Protein AF-A0A6L8GUQ8-F1 (afdb_monomer_lite)

Foldseek 3Di:
DDDQLVVVLVVCQVVQLLQLADPACLLSCQACVLSVHHDDPVNRVVVVVPDDRPHDDQPAAALQDDDLVVQLSQLSNFSHHPPPSVVCSVLSNPQPCSQADQALVLVQVRSCVPVVDHDDPVRSVRCRVRYDHDHDDADVVHLDLSVLLVDDPVVLVVSCVVVVHDCPPPDSVRSSVRSNPD

pLDDT: mean 89.86, std 7.34, range [47.0, 96.81]

Radius of gyration: 21.56 Å; chains: 1; bounding box: 56×25×65 Å

Secondary structure (DSSP, 8-state):
----HHHHHHHHHHH-TTGGG--STHHHHHHHHHTT----HHHHHHHTTT----PPPPPP-BTTT--HHHHHHHHHHSS--TTHHHHHHHHHHT-TTGGG--SHHHHHHHHHHHH-----HHHHHHHHHH-B--PPPPPSS---HHHHHHS-HHHHHHHHHHTT---TT--HHHHHHHHHH-

Sequence (182 aa):
MKLLGHEGLIQDLAEHPGRPYWSSWDSLKALGKSYKVSITKKHTDCLDNYFRFDPQPLPSLSINVAPAEDLSRHLYILPLGTGSADQLSHQLSGSPSRLYWRDCKDMTRALRAEAQFTIPKATQTILVQKLDFTPEPPPVPNTIPFLLQQMTVKELRREADERGMDHKGKKKADLVRLLSSG

Structure (mmCIF, N/CA/C/O backbone):
data_AF-A0A6L8GUQ8-F1
#
_entry.id   AF-A0A6L8GUQ8-F1
#
loop_
_atom_site.group_PDB
_atom_site.id
_atom_site.type_symbol
_atom_site.label_atom_id
_atom_site.label_alt_id
_atom_site.label_comp_id
_atom_site.label_asym_id
_atom_site.label_entity_id
_atom_site.label_seq_id
_atom_site.pdbx_PDB_ins_code
_atom_site.Cartn_x
_atom_site.Cartn_y
_atom_site.Cartn_z
_atom_site.occupancy
_atom_site.B_iso_or_equiv
_atom_site.auth_seq_id
_atom_site.auth_comp_id
_atom_site.auth_asym_id
_atom_site.auth_atom_id
_atom_site.pdbx_PDB_model_num
ATOM 1 N N . MET A 1 1 ? 34.965 -0.308 -8.212 1.00 47.00 1 MET A N 1
ATOM 2 C CA . MET A 1 1 ? 35.027 0.635 -9.351 1.00 47.00 1 MET A CA 1
ATOM 3 C C . MET A 1 1 ? 33.646 1.262 -9.487 1.00 47.00 1 MET A C 1
ATOM 5 O O . MET A 1 1 ? 32.681 0.513 -9.460 1.00 47.00 1 MET A O 1
ATOM 9 N N . LYS A 1 2 ? 33.509 2.593 -9.504 1.00 49.28 2 LYS A N 1
ATOM 10 C CA . LYS A 1 2 ? 32.194 3.249 -9.619 1.00 49.28 2 LYS A CA 1
ATOM 11 C C . LYS A 1 2 ? 31.876 3.377 -11.111 1.00 49.28 2 LYS A C 1
ATOM 13 O O . LYS A 1 2 ? 32.555 4.144 -11.784 1.00 49.28 2 LYS A O 1
ATOM 18 N N . LEU A 1 3 ? 30.937 2.577 -11.616 1.00 55.50 3 LEU A N 1
ATOM 19 C CA . LEU A 1 3 ? 30.532 2.598 -13.027 1.00 55.50 3 LEU A CA 1
ATOM 20 C C . LEU A 1 3 ? 30.012 3.989 -13.417 1.00 55.50 3 LEU A C 1
ATOM 22 O O . LEU A 1 3 ? 29.401 4.685 -12.596 1.00 55.50 3 LEU A O 1
ATOM 26 N N . LEU A 1 4 ? 30.251 4.398 -14.666 1.00 65.56 4 LEU A N 1
ATOM 27 C CA . LEU A 1 4 ? 29.606 5.589 -15.223 1.00 65.56 4 LEU A CA 1
ATOM 28 C C . LEU A 1 4 ? 28.083 5.383 -15.232 1.00 65.56 4 LEU A C 1
ATOM 30 O O . LEU A 1 4 ? 27.606 4.256 -15.346 1.00 65.56 4 LEU A O 1
ATOM 34 N N . GLY A 1 5 ? 27.302 6.468 -15.159 1.00 77.38 5 GLY A N 1
ATOM 35 C CA . GLY A 1 5 ? 25.833 6.373 -15.096 1.00 77.38 5 GLY A CA 1
ATOM 36 C C . GLY A 1 5 ? 25.217 5.549 -16.237 1.00 77.38 5 GLY A C 1
ATOM 37 O O . GLY A 1 5 ? 24.246 4.834 -16.025 1.00 77.38 5 GLY A O 1
ATOM 38 N N . HIS A 1 6 ? 25.823 5.578 -17.427 1.00 82.38 6 HIS A N 1
ATOM 39 C CA . HIS A 1 6 ? 25.378 4.776 -18.570 1.00 82.38 6 HIS A CA 1
ATOM 40 C C . HIS A 1 6 ? 25.760 3.293 -18.456 1.00 82.38 6 HIS A C 1
ATOM 42 O O . HIS A 1 6 ? 24.950 2.442 -18.803 1.00 82.38 6 HIS A O 1
ATOM 48 N N . GLU A 1 7 ? 26.955 2.969 -17.958 1.00 84.50 7 GLU A N 1
ATOM 49 C CA . GLU A 1 7 ? 27.409 1.578 -17.803 1.00 84.50 7 GLU A CA 1
ATOM 50 C C . GLU A 1 7 ? 26.594 0.848 -16.733 1.00 84.50 7 GLU A C 1
ATOM 52 O O . GLU A 1 7 ? 26.130 -0.264 -16.971 1.00 84.50 7 GLU A O 1
ATOM 57 N N . GLY A 1 8 ? 26.342 1.508 -15.596 1.00 83.56 8 GLY A N 1
ATOM 58 C CA . GLY A 1 8 ? 25.476 0.969 -14.544 1.00 83.56 8 GLY A CA 1
ATOM 59 C C . GLY A 1 8 ? 24.041 0.753 -15.027 1.00 83.56 8 GLY A C 1
ATOM 60 O O . GLY A 1 8 ? 23.459 -0.293 -14.767 1.00 83.56 8 GLY A O 1
ATOM 61 N N . LEU A 1 9 ? 23.497 1.688 -15.817 1.00 86.75 9 LEU A N 1
ATOM 62 C CA . LEU A 1 9 ? 22.174 1.525 -16.421 1.00 86.75 9 LEU A CA 1
ATOM 63 C C . LEU A 1 9 ? 22.111 0.323 -17.373 1.00 86.75 9 LEU A C 1
ATOM 65 O O . LEU A 1 9 ? 21.120 -0.400 -17.363 1.00 86.75 9 LEU A O 1
ATOM 69 N N . ILE A 1 10 ? 23.131 0.125 -18.214 1.00 87.25 10 ILE A N 1
ATOM 70 C CA . ILE A 1 10 ? 23.172 -0.991 -19.172 1.00 87.25 10 ILE A CA 1
ATOM 71 C C . ILE A 1 10 ? 23.249 -2.329 -18.435 1.00 87.25 10 ILE A C 1
ATOM 73 O O . ILE A 1 10 ? 22.537 -3.260 -18.812 1.00 87.25 10 ILE A O 1
ATOM 77 N N . GLN A 1 11 ? 24.077 -2.418 -17.392 1.00 86.25 11 GLN A N 1
ATOM 78 C CA . GLN A 1 11 ? 24.192 -3.630 -16.588 1.00 86.25 11 GLN A CA 1
ATOM 79 C C . GLN A 1 11 ? 22.872 -3.956 -15.876 1.00 86.25 11 GLN A C 1
ATOM 81 O O . GLN A 1 11 ? 22.333 -5.044 -16.074 1.00 86.25 11 GLN A O 1
ATOM 86 N N . ASP A 1 12 ? 22.294 -2.995 -15.148 1.00 84.81 12 ASP A N 1
ATOM 87 C CA . ASP A 1 12 ? 21.012 -3.195 -14.463 1.00 84.81 12 ASP A CA 1
ATOM 88 C C . ASP A 1 12 ? 19.894 -3.540 -15.443 1.00 84.81 12 ASP A C 1
ATOM 90 O O . ASP A 1 12 ? 19.053 -4.376 -15.142 1.00 84.81 12 ASP A O 1
ATOM 94 N N . LEU A 1 13 ? 19.878 -2.929 -16.631 1.00 85.12 13 LEU A N 1
ATOM 95 C CA . LEU A 1 13 ? 18.912 -3.256 -17.677 1.00 85.12 13 LEU A CA 1
ATOM 96 C C . LEU A 1 13 ? 19.055 -4.706 -18.161 1.00 85.12 13 LEU A C 1
ATOM 98 O O . LEU A 1 13 ? 18.046 -5.363 -18.427 1.00 85.12 13 LEU A O 1
ATOM 102 N N . ALA A 1 14 ? 20.288 -5.193 -18.318 1.00 85.19 14 ALA A N 1
ATOM 103 C CA . ALA A 1 14 ? 20.556 -6.553 -18.771 1.00 85.19 14 ALA A CA 1
ATOM 104 C C . ALA A 1 14 ? 20.131 -7.595 -17.727 1.00 85.19 14 ALA A C 1
ATOM 106 O O . ALA A 1 14 ? 19.574 -8.629 -18.094 1.00 85.19 14 ALA A O 1
ATOM 107 N N . GLU A 1 15 ? 20.349 -7.289 -16.449 1.00 85.44 15 GLU A N 1
ATOM 108 C CA . GLU A 1 15 ? 20.114 -8.187 -15.315 1.00 85.44 15 GLU A CA 1
ATOM 109 C C . GLU A 1 15 ? 18.734 -7.984 -14.655 1.00 85.44 15 GLU A C 1
ATOM 111 O O . GLU A 1 15 ? 18.386 -8.702 -13.718 1.00 85.44 15 GLU A O 1
ATOM 116 N N . HIS A 1 16 ? 17.917 -7.034 -15.136 1.00 84.88 16 HIS A N 1
ATOM 117 C CA . HIS A 1 16 ? 16.679 -6.656 -14.455 1.00 84.88 16 HIS A CA 1
ATOM 118 C C . HIS A 1 16 ? 15.668 -7.818 -14.404 1.00 84.88 16 HIS A C 1
ATOM 120 O O . HIS A 1 16 ? 15.114 -8.196 -15.446 1.00 84.88 16 HIS A O 1
ATOM 126 N N . PRO A 1 17 ? 15.293 -8.320 -13.210 1.00 82.88 17 PRO A N 1
ATOM 127 C CA . PRO A 1 17 ? 14.390 -9.468 -13.080 1.00 82.88 17 PRO A CA 1
ATOM 128 C C . PRO A 1 17 ? 12.984 -9.164 -13.612 1.00 82.88 17 PRO A C 1
ATOM 130 O O . PRO A 1 17 ? 12.260 -10.054 -14.046 1.00 82.88 17 PRO A O 1
ATOM 133 N N . GLY A 1 18 ? 12.606 -7.882 -13.622 1.00 86.06 18 GLY A N 1
ATOM 134 C CA . GLY A 1 18 ? 11.330 -7.417 -14.153 1.00 86.06 18 GLY A CA 1
ATOM 135 C C . GLY A 1 18 ? 11.211 -7.381 -15.678 1.00 86.06 18 GLY A C 1
ATOM 136 O O . GLY A 1 18 ? 10.101 -7.209 -16.173 1.00 86.06 18 GLY A O 1
ATOM 137 N N . ARG A 1 19 ? 12.313 -7.518 -16.430 1.00 86.81 19 ARG A N 1
ATOM 138 C CA . ARG A 1 19 ? 12.325 -7.315 -17.890 1.00 86.81 19 ARG A CA 1
ATOM 139 C C . ARG A 1 19 ? 11.281 -8.147 -18.657 1.00 86.81 19 ARG A C 1
ATOM 141 O O . ARG A 1 19 ? 10.647 -7.569 -19.538 1.00 86.81 19 ARG A O 1
ATOM 148 N N . PRO A 1 20 ? 11.024 -9.430 -18.324 1.00 88.94 20 PRO A N 1
ATOM 149 C CA . PRO A 1 20 ? 9.983 -10.224 -18.985 1.00 88.94 20 PRO A CA 1
ATOM 150 C C . PRO A 1 20 ? 8.558 -9.677 -18.826 1.00 88.94 20 PRO A C 1
ATOM 152 O O . PRO A 1 20 ? 7.675 -10.068 -19.577 1.00 88.94 20 PRO A O 1
ATOM 155 N N . TYR A 1 21 ? 8.319 -8.786 -17.862 1.00 88.31 21 TYR A N 1
ATOM 156 C CA . TYR A 1 21 ? 6.991 -8.261 -17.521 1.00 88.31 21 TYR A CA 1
ATOM 157 C C . TYR A 1 21 ? 6.775 -6.819 -18.001 1.00 88.31 21 TYR A C 1
ATOM 159 O O . TYR A 1 21 ? 5.735 -6.208 -17.732 1.00 88.31 21 TYR A O 1
ATOM 167 N N . TRP A 1 22 ? 7.764 -6.225 -18.672 1.00 87.81 22 TRP A N 1
ATOM 168 C CA . TRP A 1 22 ? 7.670 -4.845 -19.133 1.00 87.81 22 TRP A CA 1
ATOM 169 C C . TRP A 1 22 ? 6.705 -4.732 -20.310 1.00 87.81 22 TRP A C 1
ATOM 171 O O . TRP A 1 22 ? 6.828 -5.429 -21.310 1.00 87.81 22 TRP A O 1
ATOM 181 N N . SER A 1 23 ? 5.756 -3.809 -20.185 1.00 87.44 23 SER A N 1
ATOM 182 C CA . SER A 1 23 ? 4.758 -3.484 -21.216 1.00 87.44 23 SER A CA 1
ATOM 183 C C . SER A 1 23 ? 4.971 -2.096 -21.828 1.00 87.44 23 SER A C 1
ATOM 185 O O . SER A 1 23 ? 4.257 -1.706 -22.748 1.00 87.44 23 SER A O 1
ATOM 187 N N . SER A 1 24 ? 5.936 -1.337 -21.308 1.00 89.81 24 SER A N 1
ATOM 188 C CA . SER A 1 24 ? 6.299 -0.003 -21.775 1.00 89.81 24 SER A CA 1
ATOM 189 C C . SER A 1 24 ? 7.741 0.326 -21.376 1.00 89.81 24 SER A C 1
ATOM 191 O O . SER A 1 24 ? 8.364 -0.352 -20.554 1.00 89.81 24 SER A O 1
ATOM 193 N N . TRP A 1 25 ? 8.265 1.432 -21.908 1.00 90.81 25 TRP A N 1
ATOM 194 C CA . TRP A 1 25 ? 9.579 1.967 -21.538 1.00 90.81 25 TRP A CA 1
ATOM 195 C C . TRP A 1 25 ? 9.616 2.659 -20.166 1.00 90.81 25 TRP A C 1
ATOM 197 O O . TRP A 1 25 ? 10.628 3.270 -19.822 1.00 90.81 25 TRP A O 1
ATOM 207 N N . ASP A 1 26 ? 8.544 2.611 -19.372 1.00 88.50 26 ASP A N 1
ATOM 208 C CA . ASP A 1 26 ? 8.493 3.326 -18.093 1.00 88.50 26 ASP A CA 1
ATOM 209 C C . ASP A 1 26 ? 9.492 2.765 -17.077 1.00 88.50 26 ASP A C 1
ATOM 211 O O . ASP A 1 26 ? 10.130 3.543 -16.369 1.00 88.50 26 ASP A O 1
ATOM 215 N N . SER A 1 27 ? 9.726 1.450 -17.077 1.00 87.38 27 SER A N 1
ATOM 216 C CA . SER A 1 27 ? 10.778 0.827 -16.262 1.00 87.38 27 SER A CA 1
ATOM 217 C C . SER A 1 27 ? 12.173 1.318 -16.656 1.00 87.38 27 SER A C 1
ATOM 219 O O . SER A 1 27 ? 12.971 1.671 -15.792 1.00 87.38 27 SER A O 1
ATOM 221 N N . LEU A 1 28 ? 12.454 1.441 -17.960 1.00 89.31 28 LEU A N 1
ATOM 222 C CA . LEU A 1 28 ? 13.724 1.991 -18.447 1.00 89.31 28 LEU A CA 1
ATOM 223 C C . LEU A 1 28 ? 13.892 3.461 -18.038 1.00 89.31 28 LEU A C 1
ATOM 225 O O . LEU A 1 28 ? 14.976 3.869 -17.628 1.00 89.31 28 LEU A O 1
ATOM 229 N N . LYS A 1 29 ? 12.826 4.267 -18.117 1.00 89.19 29 LYS A N 1
ATOM 230 C CA . LYS A 1 29 ? 12.850 5.665 -17.657 1.00 89.19 29 LYS A CA 1
ATOM 231 C C . LYS A 1 29 ? 13.067 5.760 -16.145 1.00 89.19 29 LYS A C 1
ATOM 233 O O . LYS A 1 29 ? 13.802 6.642 -15.699 1.00 89.19 29 LYS A O 1
ATOM 238 N N . ALA A 1 30 ? 12.452 4.869 -15.365 1.00 85.75 30 ALA A N 1
ATOM 239 C CA . ALA A 1 30 ? 12.630 4.799 -13.917 1.00 85.75 30 ALA A CA 1
ATOM 240 C C . ALA A 1 30 ? 14.084 4.461 -13.550 1.00 85.75 30 ALA A C 1
ATOM 242 O O . ALA A 1 30 ? 14.689 5.190 -12.761 1.00 85.75 30 ALA A O 1
ATOM 243 N N . LEU A 1 31 ? 14.671 3.445 -14.194 1.00 85.06 31 LEU A N 1
ATOM 244 C CA . LEU A 1 31 ? 16.086 3.094 -14.035 1.00 85.06 31 LEU A CA 1
ATOM 245 C C . LEU A 1 31 ? 17.002 4.242 -14.469 1.00 85.06 31 LEU A C 1
ATOM 247 O O . LEU A 1 31 ? 17.875 4.662 -13.712 1.00 85.06 31 LEU A O 1
ATOM 251 N N . GLY A 1 32 ? 16.766 4.821 -15.651 1.00 87.75 32 GLY A N 1
ATOM 252 C CA . GLY A 1 32 ? 17.546 5.948 -16.162 1.00 87.75 32 GLY A CA 1
ATOM 253 C C . GLY A 1 32 ? 17.588 7.113 -15.173 1.00 87.75 32 GLY A C 1
ATOM 254 O O . GLY A 1 32 ? 18.663 7.631 -14.870 1.00 87.75 32 GLY A O 1
ATOM 255 N N . LYS A 1 33 ? 16.446 7.462 -14.568 1.00 85.44 33 LYS A N 1
ATOM 256 C CA . LYS A 1 33 ? 16.373 8.499 -13.530 1.00 85.44 33 LYS A CA 1
ATOM 257 C C . LYS A 1 33 ? 17.279 8.191 -12.334 1.00 85.44 33 LYS A C 1
ATOM 259 O O . LYS A 1 33 ? 17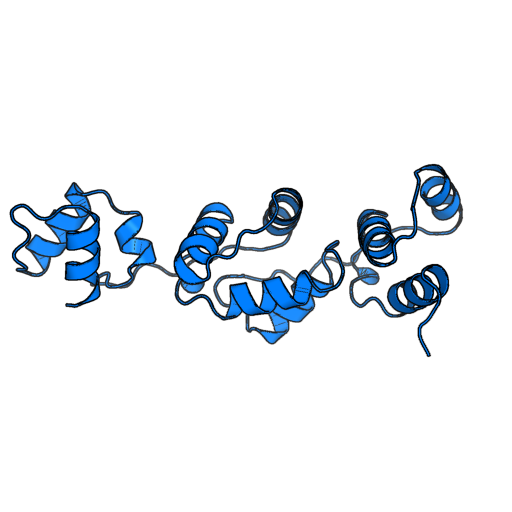.964 9.099 -11.860 1.00 85.44 33 LYS A O 1
ATOM 264 N N . SER A 1 34 ? 17.314 6.945 -11.868 1.00 83.31 34 SER A N 1
ATOM 265 C CA . SER A 1 34 ? 18.182 6.529 -10.760 1.00 83.31 34 SER A CA 1
ATOM 266 C C . SER A 1 34 ? 19.671 6.626 -11.089 1.00 83.31 34 SER A C 1
ATOM 268 O O . SER A 1 34 ? 20.465 7.024 -10.238 1.00 83.31 34 SER A O 1
ATOM 270 N N . TYR A 1 35 ? 20.036 6.373 -12.345 1.00 85.62 35 TYR A N 1
ATOM 271 C CA . TYR A 1 35 ? 21.402 6.522 -12.848 1.00 85.62 35 TYR A CA 1
ATOM 272 C C . TYR A 1 35 ? 21.746 7.941 -13.326 1.00 85.62 35 TYR A C 1
ATOM 274 O O . TYR A 1 35 ? 22.847 8.179 -13.825 1.00 85.62 35 TYR A O 1
ATOM 282 N N . LYS A 1 36 ? 20.829 8.906 -13.155 1.00 87.38 36 LYS A N 1
ATOM 283 C CA . LYS A 1 36 ? 20.943 10.282 -13.675 1.00 87.38 36 LYS A CA 1
ATOM 284 C C . LYS A 1 36 ? 21.153 10.330 -15.197 1.00 87.38 36 LYS A C 1
ATOM 286 O O . LYS A 1 36 ? 21.786 11.247 -15.715 1.00 87.38 36 LYS A O 1
ATOM 291 N N . VAL A 1 37 ? 20.593 9.357 -15.910 1.00 88.50 37 VAL A N 1
ATOM 292 C CA . VAL A 1 37 ? 20.576 9.257 -17.370 1.00 88.50 37 VAL A CA 1
ATOM 293 C C . VAL A 1 37 ? 19.201 9.683 -17.882 1.00 88.50 37 VAL A C 1
ATOM 295 O O . VAL A 1 37 ? 18.169 9.131 -17.499 1.00 88.50 37 VAL A O 1
ATOM 298 N N . SER A 1 38 ? 19.172 10.680 -18.767 1.00 90.06 38 SER A N 1
ATOM 299 C CA . SER A 1 38 ? 17.922 11.188 -19.338 1.00 90.06 38 SER A CA 1
ATOM 300 C C . SER A 1 38 ? 17.441 10.303 -20.492 1.00 90.06 38 SER A C 1
ATOM 302 O O . SER A 1 38 ? 18.027 10.293 -21.576 1.00 90.06 38 SER A O 1
ATOM 304 N N . ILE A 1 39 ? 16.343 9.574 -20.279 1.00 89.50 39 ILE A N 1
ATOM 305 C CA . ILE A 1 39 ? 15.673 8.785 -21.319 1.00 89.50 39 ILE A CA 1
ATOM 306 C C . ILE A 1 39 ? 14.518 9.607 -21.898 1.00 89.50 39 ILE A C 1
ATOM 308 O O . ILE A 1 39 ? 13.472 9.779 -21.275 1.00 89.50 39 ILE A O 1
ATOM 312 N N . THR A 1 40 ? 14.733 10.151 -23.095 1.00 91.94 40 THR A N 1
ATOM 313 C CA . THR A 1 40 ? 13.772 11.001 -23.803 1.00 91.94 40 THR A CA 1
ATOM 314 C C . THR A 1 40 ? 12.866 10.178 -24.716 1.00 91.94 40 THR A C 1
ATOM 316 O O . THR A 1 40 ? 13.148 9.015 -25.005 1.00 91.94 40 THR A O 1
ATOM 319 N N . LYS A 1 41 ? 11.813 10.813 -25.246 1.00 92.00 41 LYS A N 1
ATOM 320 C CA . LYS A 1 41 ? 10.954 10.207 -26.270 1.00 92.00 41 LYS A CA 1
ATOM 321 C C . LYS A 1 41 ? 11.747 9.769 -27.509 1.00 92.00 41 LYS A C 1
ATOM 323 O O . LYS A 1 41 ? 11.559 8.665 -27.987 1.00 92.00 41 LYS A O 1
ATOM 328 N N . LYS A 1 42 ? 12.709 10.575 -27.970 1.00 93.06 42 LYS A N 1
ATOM 329 C CA . LYS A 1 42 ? 13.564 10.210 -29.113 1.00 93.06 42 LYS A CA 1
ATOM 330 C C . LYS A 1 42 ? 14.342 8.912 -28.863 1.00 93.06 42 LYS A C 1
ATOM 332 O O . LYS A 1 42 ? 14.552 8.141 -29.793 1.00 93.06 42 LYS A O 1
ATOM 337 N N . HIS A 1 43 ? 14.769 8.666 -27.620 1.00 92.88 43 HIS A N 1
ATOM 338 C CA . HIS A 1 43 ? 15.425 7.408 -27.263 1.00 92.88 43 HIS A CA 1
ATOM 339 C C . HIS A 1 43 ? 14.444 6.236 -27.351 1.00 92.88 43 HIS A C 1
ATOM 341 O O . HIS A 1 43 ? 14.768 5.237 -27.982 1.00 92.88 43 HIS A O 1
ATOM 347 N N . THR A 1 44 ? 13.242 6.365 -26.782 1.00 93.19 44 THR A N 1
ATOM 348 C CA . THR A 1 44 ? 12.236 5.290 -26.823 1.00 93.19 44 THR A CA 1
ATOM 349 C C . THR A 1 44 ? 11.726 5.015 -28.235 1.00 93.19 44 THR A C 1
ATOM 351 O O . THR A 1 44 ? 11.671 3.858 -28.624 1.00 93.19 44 THR A O 1
ATOM 354 N N . ASP A 1 45 ? 11.489 6.057 -29.038 1.00 93.69 45 ASP A N 1
ATOM 355 C CA . ASP A 1 45 ? 11.067 5.929 -30.439 1.00 93.69 45 ASP A CA 1
ATOM 356 C C . ASP A 1 45 ? 12.137 5.203 -31.279 1.00 93.69 45 ASP A C 1
ATOM 358 O O . ASP A 1 45 ? 11.823 4.457 -32.203 1.00 93.69 45 ASP A O 1
ATOM 362 N N . CYS A 1 46 ? 13.424 5.403 -30.964 1.00 93.19 46 CYS A N 1
ATOM 363 C CA . CYS A 1 46 ? 14.508 4.655 -31.597 1.00 93.19 46 CYS A CA 1
ATOM 364 C C . CYS A 1 46 ? 14.456 3.172 -31.204 1.00 93.19 46 CYS A C 1
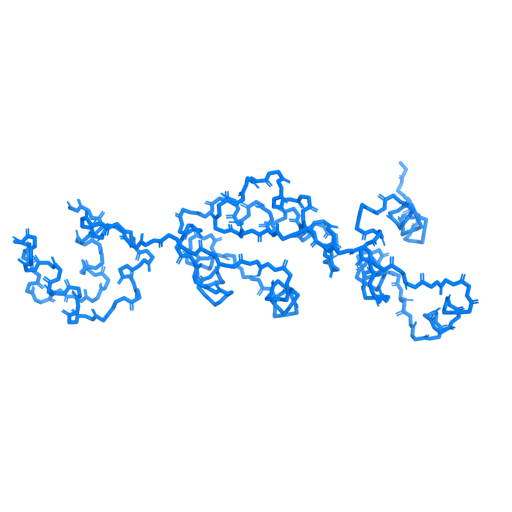ATOM 366 O O . CYS A 1 46 ? 14.525 2.309 -32.079 1.00 93.19 46 CYS A O 1
ATOM 368 N N . LEU A 1 47 ? 14.296 2.884 -29.907 1.00 91.06 47 LEU A N 1
ATOM 369 C CA . LEU A 1 47 ? 14.230 1.523 -29.369 1.00 91.06 47 LEU A CA 1
ATOM 370 C C . LEU A 1 47 ? 13.032 0.734 -29.914 1.00 91.06 47 LEU A C 1
ATOM 372 O O . LEU A 1 47 ? 13.183 -0.457 -30.175 1.00 91.06 47 LEU A O 1
ATOM 376 N N . ASP A 1 48 ? 11.895 1.382 -30.166 1.00 92.50 48 ASP A N 1
ATOM 377 C CA . ASP A 1 48 ? 10.700 0.745 -30.743 1.00 92.50 48 ASP A CA 1
ATOM 378 C C . ASP A 1 48 ? 10.954 0.102 -32.122 1.00 92.50 48 ASP A C 1
ATOM 380 O O . ASP A 1 48 ? 10.242 -0.819 -32.517 1.00 92.50 48 ASP A O 1
ATOM 384 N N . ASN A 1 49 ? 11.995 0.525 -32.851 1.00 92.44 49 ASN A N 1
ATOM 385 C CA . ASN A 1 49 ? 12.365 -0.101 -34.129 1.00 92.44 49 ASN A CA 1
ATOM 386 C C . ASN A 1 49 ? 13.076 -1.453 -33.959 1.00 92.44 49 ASN A C 1
ATOM 388 O O . ASN A 1 49 ? 13.121 -2.242 -34.900 1.00 92.44 49 ASN A O 1
ATOM 392 N N . TYR A 1 50 ? 13.655 -1.712 -32.785 1.00 89.81 50 TYR A N 1
ATOM 393 C CA . TYR A 1 50 ? 14.522 -2.869 -32.534 1.00 89.81 50 TYR A CA 1
ATOM 394 C C . TYR A 1 50 ? 13.966 -3.813 -31.472 1.00 89.81 50 TYR A C 1
ATOM 396 O O . TYR A 1 50 ? 14.296 -4.998 -31.463 1.00 89.81 50 TYR A O 1
ATOM 404 N N . PHE A 1 51 ? 13.126 -3.302 -30.577 1.00 89.00 51 PHE A N 1
ATOM 405 C CA . PHE A 1 51 ? 12.586 -4.043 -29.451 1.00 89.00 51 PHE A CA 1
ATOM 406 C C . PHE A 1 51 ? 11.067 -4.082 -29.523 1.00 89.00 51 PHE A C 1
ATOM 408 O O . PHE A 1 51 ? 10.413 -3.134 -29.947 1.00 89.00 51 PHE A O 1
ATOM 415 N N . ARG A 1 52 ? 10.503 -5.199 -29.073 1.00 86.38 52 ARG A N 1
ATOM 416 C CA . ARG A 1 52 ? 9.063 -5.364 -28.894 1.00 86.38 52 ARG A CA 1
ATOM 417 C C . ARG A 1 52 ? 8.796 -5.756 -27.454 1.00 86.38 52 ARG A C 1
ATOM 419 O O . ARG A 1 52 ? 9.577 -6.502 -26.864 1.00 86.38 52 ARG A O 1
ATOM 426 N N . PHE A 1 53 ? 7.693 -5.260 -26.914 1.00 88.38 53 PHE A N 1
ATOM 427 C CA . PHE A 1 53 ? 7.175 -5.734 -25.641 1.00 88.38 53 PHE A CA 1
ATOM 428 C C . PHE A 1 53 ? 6.313 -6.966 -25.886 1.00 88.38 53 PHE A C 1
ATOM 430 O O . PHE A 1 53 ? 5.338 -6.899 -26.630 1.00 88.38 53 PHE A O 1
ATOM 437 N N . ASP A 1 54 ? 6.680 -8.066 -25.242 1.00 88.12 54 ASP A N 1
ATOM 438 C CA . ASP A 1 54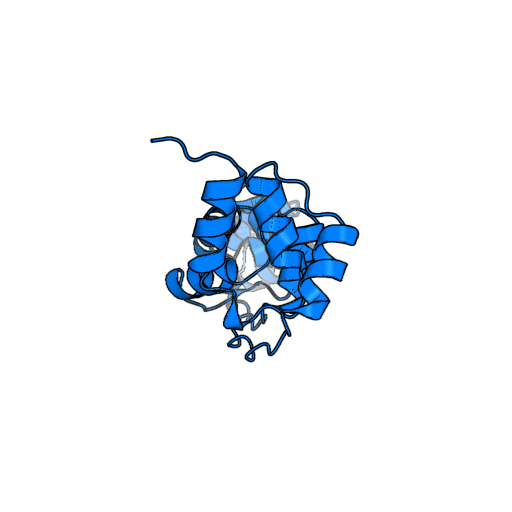 ? 5.866 -9.275 -25.135 1.00 88.12 54 ASP A CA 1
ATOM 439 C C . ASP A 1 54 ? 5.784 -9.653 -23.648 1.00 88.12 54 ASP A C 1
ATOM 441 O O . ASP A 1 54 ? 6.529 -10.517 -23.174 1.00 88.12 54 ASP A O 1
ATOM 445 N N . PRO A 1 55 ? 5.016 -8.878 -22.855 1.00 89.00 55 PRO A N 1
ATOM 446 C CA . PRO A 1 55 ? 5.022 -9.008 -21.411 1.00 89.00 55 PRO A CA 1
ATOM 447 C C . PRO A 1 55 ? 4.371 -10.321 -20.990 1.00 89.00 55 PRO A C 1
ATOM 449 O O . PRO A 1 55 ? 3.212 -10.594 -21.307 1.00 89.00 55 PRO A O 1
ATOM 452 N N . GLN A 1 56 ? 5.083 -11.085 -20.173 1.00 88.31 56 GLN A N 1
ATOM 453 C CA . GLN A 1 56 ? 4.488 -12.192 -19.440 1.00 88.31 56 GLN A CA 1
ATOM 454 C C . GLN A 1 56 ? 3.461 -11.657 -18.430 1.00 88.31 56 GLN A C 1
ATOM 456 O O . GLN A 1 56 ? 3.632 -10.552 -17.894 1.00 88.31 56 GLN A O 1
ATOM 461 N N . PRO A 1 57 ? 2.388 -12.416 -18.142 1.00 84.00 57 PRO A N 1
ATOM 462 C CA . PRO A 1 57 ? 1.460 -12.042 -17.090 1.00 84.00 57 PRO A CA 1
ATOM 463 C C . PRO A 1 57 ? 2.217 -11.953 -15.765 1.00 84.00 57 PRO A C 1
ATOM 465 O O . PRO A 1 57 ? 2.973 -12.852 -15.397 1.00 84.00 57 PRO A O 1
ATOM 468 N N . LEU A 1 58 ? 2.011 -10.852 -15.048 1.00 80.50 58 LEU A N 1
ATOM 469 C CA . LEU A 1 58 ? 2.521 -10.728 -13.691 1.00 80.50 58 LEU A CA 1
ATOM 470 C C . LEU A 1 58 ? 1.825 -11.765 -12.804 1.00 80.50 58 LEU A C 1
ATOM 472 O O . LEU A 1 58 ? 0.598 -11.878 -12.881 1.00 80.50 58 LEU A O 1
ATOM 476 N N . PRO A 1 59 ? 2.567 -12.496 -11.958 1.00 79.25 59 PRO A N 1
ATOM 477 C CA . PRO A 1 59 ? 1.943 -13.367 -10.977 1.00 79.25 59 PRO A CA 1
ATOM 478 C C . PRO A 1 59 ? 1.038 -12.531 -10.065 1.00 79.25 59 PRO A C 1
ATOM 480 O O . PRO A 1 59 ? 1.429 -11.462 -9.599 1.00 79.25 59 PRO A O 1
ATOM 483 N N . SER A 1 60 ? -0.190 -12.998 -9.837 1.00 84.19 60 SER A N 1
ATOM 484 C CA . SER A 1 60 ? -1.077 -12.379 -8.849 1.00 84.19 60 SER A CA 1
ATOM 485 C C . SER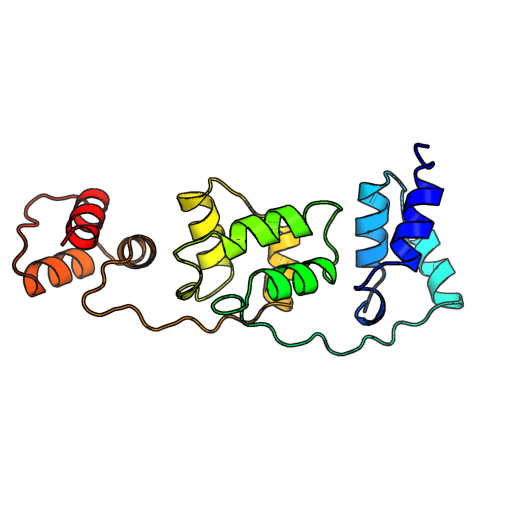 A 1 60 ? -0.435 -12.508 -7.469 1.00 84.19 60 SER A C 1
ATOM 487 O O . SER A 1 60 ? 0.053 -13.578 -7.097 1.00 84.19 60 SER A O 1
ATOM 489 N N . LEU A 1 61 ? -0.413 -11.402 -6.727 1.00 89.38 61 LEU A N 1
ATOM 490 C CA . LEU A 1 61 ? 0.141 -11.352 -5.384 1.00 89.38 61 LEU A CA 1
ATOM 491 C C . LEU A 1 61 ? -0.825 -10.604 -4.473 1.00 89.38 61 LEU A C 1
ATOM 493 O O . LEU A 1 61 ? -1.025 -9.394 -4.619 1.00 89.38 61 LEU A O 1
ATOM 497 N N . SER A 1 62 ? -1.376 -11.325 -3.498 1.00 92.81 62 SER A N 1
ATOM 498 C CA . SER A 1 62 ? -2.132 -10.704 -2.417 1.00 92.81 62 SER A CA 1
ATOM 499 C C . SER A 1 62 ? -1.181 -10.050 -1.426 1.00 92.81 62 SER A C 1
ATOM 501 O O . SER A 1 62 ? -0.447 -10.728 -0.702 1.00 92.81 62 SER A O 1
ATOM 503 N N . ILE A 1 63 ? -1.218 -8.721 -1.351 1.00 94.88 63 ILE A N 1
ATOM 504 C CA . ILE A 1 63 ? -0.354 -7.961 -0.444 1.00 94.88 63 ILE A CA 1
ATOM 505 C C . ILE A 1 63 ? -0.606 -8.286 1.033 1.00 94.88 63 ILE A C 1
ATOM 507 O O . ILE A 1 63 ? 0.306 -8.173 1.851 1.00 94.88 63 ILE A O 1
ATOM 511 N N . ASN A 1 64 ? -1.829 -8.689 1.383 1.00 95.56 64 ASN A N 1
ATOM 512 C CA . ASN A 1 64 ? -2.220 -8.940 2.766 1.00 95.56 64 ASN A CA 1
ATOM 513 C C . ASN A 1 64 ? -1.426 -10.111 3.359 1.00 95.56 64 ASN A C 1
ATOM 515 O O . ASN A 1 64 ? -0.885 -10.000 4.462 1.00 95.56 64 ASN A O 1
ATOM 519 N N . VAL A 1 65 ? -1.296 -11.199 2.595 1.00 92.31 65 VAL A N 1
ATOM 520 C CA . VAL A 1 65 ? -0.774 -12.485 3.085 1.00 92.31 65 VAL A CA 1
ATOM 521 C C . VAL A 1 65 ? 0.571 -12.883 2.480 1.00 92.31 65 VAL A C 1
ATOM 523 O O . VAL A 1 65 ? 1.220 -13.784 3.002 1.00 92.31 65 VAL A O 1
ATOM 526 N N . ALA A 1 66 ? 1.027 -12.210 1.420 1.00 93.00 66 ALA A N 1
ATOM 527 C CA . ALA A 1 66 ? 2.272 -12.562 0.746 1.00 93.00 66 ALA A CA 1
ATOM 528 C C . ALA A 1 66 ? 3.491 -12.572 1.696 1.00 93.00 66 ALA A C 1
ATOM 530 O O . ALA A 1 66 ? 3.673 -11.634 2.491 1.00 93.00 66 ALA A O 1
ATOM 531 N N . PRO A 1 67 ? 4.363 -13.593 1.611 1.00 92.19 67 PRO A N 1
ATOM 532 C CA . PRO A 1 67 ? 5.649 -13.590 2.296 1.00 92.19 67 PRO A CA 1
ATOM 533 C C . PRO A 1 67 ? 6.502 -12.378 1.902 1.00 92.19 67 PRO A C 1
ATOM 535 O O . PRO A 1 67 ? 6.381 -11.841 0.800 1.00 92.19 67 PRO A O 1
ATOM 538 N N . ALA A 1 68 ? 7.403 -11.959 2.794 1.00 90.88 68 ALA A N 1
ATOM 539 C CA . ALA A 1 68 ? 8.277 -10.808 2.553 1.00 90.88 68 ALA A CA 1
ATOM 540 C C . ALA A 1 68 ? 9.163 -10.986 1.306 1.00 90.88 68 ALA A C 1
ATOM 542 O O . ALA A 1 68 ? 9.386 -10.039 0.555 1.00 90.88 68 ALA A O 1
ATOM 543 N N . GLU A 1 69 ? 9.639 -12.208 1.059 1.00 90.88 69 GLU A N 1
ATOM 544 C CA . GLU A 1 69 ? 10.465 -12.536 -0.106 1.00 90.88 69 GLU A CA 1
ATOM 545 C C . GLU A 1 69 ? 9.698 -12.366 -1.419 1.00 90.88 69 GLU A C 1
ATOM 547 O O . GLU A 1 69 ? 10.216 -11.767 -2.363 1.00 90.88 69 GLU A O 1
ATOM 552 N N . ASP A 1 70 ? 8.449 -12.831 -1.464 1.00 91.00 70 ASP A N 1
ATOM 553 C CA . ASP A 1 70 ? 7.600 -12.724 -2.649 1.00 91.00 70 ASP A CA 1
ATOM 554 C C . ASP A 1 70 ? 7.168 -11.277 -2.891 1.00 91.00 70 ASP A C 1
ATOM 556 O O . ASP A 1 70 ? 7.224 -10.807 -4.026 1.00 91.00 70 ASP A O 1
ATOM 560 N N . LEU A 1 71 ? 6.842 -10.530 -1.827 1.00 91.50 71 LEU A N 1
ATOM 561 C CA . LEU A 1 71 ? 6.622 -9.084 -1.915 1.00 91.50 71 LEU A CA 1
ATOM 562 C C . LEU A 1 71 ? 7.839 -8.366 -2.481 1.00 91.50 71 LEU A C 1
ATOM 564 O O . LEU A 1 71 ? 7.691 -7.541 -3.380 1.00 91.50 71 LEU A O 1
ATOM 568 N N . SER A 1 72 ? 9.032 -8.691 -1.981 1.00 91.12 72 SER A N 1
ATOM 569 C CA . SER A 1 72 ? 10.275 -8.110 -2.474 1.00 91.12 72 SER A CA 1
ATOM 570 C C . SER A 1 72 ? 10.422 -8.374 -3.969 1.00 91.12 72 SER A C 1
ATOM 572 O O . SER A 1 72 ? 10.436 -7.431 -4.762 1.00 91.12 72 SER A O 1
ATOM 574 N N . ARG A 1 73 ? 10.418 -9.650 -4.378 1.00 88.75 73 ARG A N 1
ATOM 575 C CA . ARG A 1 73 ? 10.543 -10.052 -5.787 1.00 88.75 73 ARG A CA 1
ATOM 576 C C . ARG A 1 73 ? 9.516 -9.354 -6.673 1.00 88.75 73 ARG A C 1
ATOM 578 O O . ARG A 1 73 ? 9.877 -8.858 -7.735 1.00 88.75 73 ARG A O 1
ATOM 585 N N . HIS A 1 74 ? 8.265 -9.262 -6.227 1.00 89.62 74 HIS A N 1
ATOM 586 C CA . HIS A 1 74 ? 7.194 -8.631 -6.996 1.00 89.62 74 HIS A CA 1
ATOM 587 C C . HIS A 1 74 ? 7.387 -7.123 -7.147 1.00 89.62 74 HIS A C 1
ATOM 589 O O . HIS A 1 74 ? 7.248 -6.587 -8.244 1.00 89.62 74 HIS A O 1
ATOM 595 N N . LEU A 1 75 ? 7.782 -6.426 -6.079 1.00 90.94 75 LEU A N 1
ATOM 596 C CA . LEU A 1 75 ? 8.083 -4.993 -6.129 1.00 90.94 75 LEU A CA 1
ATOM 597 C C . LEU A 1 75 ? 9.276 -4.678 -7.036 1.00 90.94 75 LEU A C 1
ATOM 599 O O . LEU A 1 75 ? 9.263 -3.650 -7.710 1.00 90.94 75 LEU A O 1
ATOM 603 N N . TYR A 1 76 ? 10.271 -5.564 -7.094 1.00 87.44 76 TYR A N 1
ATOM 604 C CA . TYR A 1 76 ? 11.420 -5.449 -7.996 1.00 87.44 76 TYR A CA 1
ATOM 605 C C . TYR A 1 76 ? 11.058 -5.569 -9.481 1.00 87.44 76 TYR A C 1
ATOM 607 O O . TYR A 1 76 ? 11.831 -5.146 -10.339 1.00 87.44 76 TYR A O 1
ATOM 615 N N . ILE A 1 77 ? 9.888 -6.117 -9.813 1.00 88.00 77 ILE A N 1
ATOM 616 C CA . ILE A 1 77 ? 9.403 -6.152 -11.196 1.00 88.00 77 ILE A CA 1
ATOM 617 C C . ILE A 1 77 ? 8.821 -4.793 -11.615 1.00 88.00 77 ILE A C 1
ATOM 619 O O . ILE A 1 77 ? 8.846 -4.434 -12.797 1.00 88.00 77 ILE A O 1
ATOM 623 N N . LEU A 1 78 ? 8.289 -4.035 -10.656 1.00 87.56 78 LEU A N 1
ATOM 624 C CA . LEU A 1 78 ? 7.566 -2.796 -10.912 1.00 87.56 78 LEU A CA 1
ATOM 625 C C . LEU A 1 78 ? 8.513 -1.667 -11.356 1.00 87.56 78 LEU A C 1
ATOM 627 O O . LEU A 1 78 ? 9.667 -1.630 -10.931 1.00 87.56 78 LEU A O 1
ATOM 631 N N . PRO A 1 79 ? 8.030 -0.699 -12.163 1.00 84.81 79 PRO A N 1
ATOM 632 C CA . PRO A 1 79 ? 8.815 0.450 -12.623 1.00 84.81 79 PRO A CA 1
ATOM 633 C C . PRO A 1 79 ? 9.044 1.470 -11.493 1.00 84.81 79 PRO A C 1
ATOM 635 O O . PRO A 1 79 ? 8.533 2.592 -11.507 1.00 84.81 79 PRO A O 1
ATOM 638 N N . LEU A 1 80 ? 9.790 1.060 -10.472 1.00 83.88 80 LEU A N 1
ATOM 639 C CA . LEU A 1 80 ? 10.155 1.855 -9.308 1.00 83.88 80 LEU A CA 1
ATOM 640 C C . LEU A 1 80 ? 11.598 2.350 -9.455 1.00 83.88 80 LEU A C 1
ATOM 642 O O . LEU A 1 80 ? 12.407 1.760 -10.165 1.00 83.88 80 LEU A O 1
ATOM 646 N N . GLY A 1 81 ? 11.938 3.454 -8.788 1.00 71.38 81 GLY A N 1
ATOM 647 C CA . GLY A 1 81 ? 13.332 3.897 -8.736 1.00 71.38 81 GLY A CA 1
ATOM 648 C C . GLY A 1 81 ? 14.188 2.943 -7.896 1.00 71.38 81 GLY A C 1
ATOM 649 O O . GLY A 1 81 ? 13.689 2.334 -6.948 1.00 71.38 81 GLY A O 1
ATOM 650 N N . THR A 1 82 ? 15.485 2.855 -8.193 1.00 72.88 82 THR A N 1
ATOM 651 C CA . THR A 1 82 ? 16.474 2.098 -7.397 1.00 72.88 82 THR A CA 1
ATOM 652 C C . THR A 1 82 ? 16.324 2.354 -5.893 1.00 72.88 82 THR A C 1
ATOM 654 O O . THR A 1 82 ? 16.150 3.498 -5.467 1.00 72.88 82 THR A O 1
ATOM 657 N N . GLY A 1 83 ? 16.349 1.284 -5.094 1.00 77.69 83 GLY A N 1
ATOM 658 C CA . GLY A 1 83 ? 16.167 1.315 -3.636 1.00 77.69 83 GLY A CA 1
ATOM 659 C C . GLY A 1 83 ? 14.725 1.540 -3.161 1.00 77.69 83 GLY A C 1
ATOM 660 O O . GLY A 1 83 ? 14.417 1.287 -1.998 1.00 77.69 83 GLY A O 1
ATOM 661 N N . SER A 1 84 ? 13.806 1.959 -4.043 1.00 85.44 84 SER A N 1
ATOM 662 C CA . SER A 1 84 ? 12.392 2.123 -3.674 1.00 85.44 84 SER A CA 1
ATOM 663 C C . SER A 1 84 ? 11.725 0.773 -3.425 1.00 85.44 84 SER A C 1
ATOM 665 O O . SER A 1 84 ? 10.917 0.669 -2.508 1.00 85.44 84 SER A O 1
ATOM 667 N N . ALA A 1 85 ? 12.066 -0.249 -4.219 1.00 87.81 85 ALA A N 1
ATOM 668 C CA . ALA A 1 85 ? 11.537 -1.602 -4.057 1.00 87.81 85 ALA A CA 1
ATOM 669 C C . ALA A 1 85 ? 11.916 -2.195 -2.690 1.00 87.81 85 ALA A C 1
ATOM 671 O O . ALA A 1 85 ? 11.027 -2.653 -1.978 1.00 87.81 85 ALA A O 1
ATOM 672 N N . ASP A 1 86 ? 13.184 -2.087 -2.273 1.00 89.06 86 ASP A N 1
ATOM 673 C CA . ASP A 1 86 ? 13.644 -2.547 -0.953 1.00 89.06 86 ASP A CA 1
ATOM 674 C C . ASP A 1 86 ? 12.944 -1.826 0.189 1.00 89.06 86 ASP A C 1
ATOM 676 O O . ASP A 1 86 ? 12.426 -2.455 1.113 1.00 89.06 86 ASP A O 1
ATOM 680 N N . GLN A 1 87 ? 12.908 -0.491 0.119 1.00 91.00 87 GLN A N 1
ATOM 681 C CA . GLN A 1 87 ? 12.281 0.306 1.159 1.00 91.00 87 GLN A CA 1
ATOM 682 C C . GLN A 1 87 ? 10.798 -0.049 1.271 1.00 91.00 87 GLN A C 1
ATOM 684 O O . GLN A 1 87 ? 10.315 -0.292 2.370 1.00 91.00 87 GLN A O 1
ATOM 689 N N . LEU A 1 88 ? 10.080 -0.139 0.150 1.00 93.19 88 LEU A N 1
ATOM 690 C CA . LEU A 1 88 ? 8.679 -0.555 0.146 1.00 93.19 88 LEU A CA 1
ATOM 691 C C . LEU A 1 88 ? 8.517 -1.968 0.696 1.00 93.19 88 LEU A C 1
ATOM 693 O O . LEU A 1 88 ? 7.700 -2.161 1.585 1.00 93.19 88 LEU A O 1
ATOM 697 N N . SER A 1 89 ? 9.315 -2.925 0.232 1.00 92.94 89 SER A N 1
ATOM 698 C CA . SER A 1 89 ? 9.261 -4.318 0.680 1.00 92.94 89 SER A CA 1
ATOM 699 C C . SER A 1 89 ? 9.385 -4.426 2.199 1.00 92.94 89 SER A C 1
ATOM 701 O O . SER A 1 89 ? 8.543 -5.050 2.851 1.00 92.94 89 SER A O 1
ATOM 703 N N . HIS A 1 90 ? 10.366 -3.726 2.775 1.00 94.00 90 HIS A N 1
ATOM 704 C CA . HIS A 1 90 ? 10.570 -3.665 4.217 1.00 94.00 90 HIS A CA 1
ATOM 705 C C . HIS A 1 90 ? 9.363 -3.054 4.942 1.00 94.00 90 HIS A C 1
ATOM 707 O O . HIS A 1 90 ? 8.866 -3.625 5.911 1.00 94.00 90 HIS A O 1
ATOM 713 N N . GLN A 1 91 ? 8.870 -1.900 4.481 1.00 95.56 91 GLN A N 1
ATOM 714 C CA . GLN A 1 91 ? 7.757 -1.204 5.137 1.00 95.56 91 GLN A CA 1
ATOM 715 C C . GLN A 1 91 ? 6.441 -1.985 5.046 1.00 95.56 91 GLN A C 1
ATOM 717 O O . GLN A 1 91 ? 5.695 -2.047 6.019 1.00 95.56 91 GLN A O 1
ATOM 722 N N . LEU A 1 92 ? 6.161 -2.607 3.899 1.00 94.81 92 LEU A N 1
ATOM 723 C CA . LEU A 1 92 ? 4.969 -3.429 3.712 1.00 94.81 92 LEU A CA 1
ATOM 724 C C . LEU A 1 92 ? 5.026 -4.675 4.588 1.00 94.81 92 LEU A C 1
ATOM 726 O O . LEU A 1 92 ? 4.072 -4.953 5.304 1.00 94.81 92 LEU A O 1
ATOM 730 N N . SER A 1 93 ? 6.143 -5.401 4.562 1.00 93.44 93 SER A N 1
ATOM 731 C CA . SER A 1 93 ? 6.301 -6.649 5.317 1.00 93.44 93 SER A CA 1
ATOM 732 C C . SER A 1 93 ? 6.324 -6.433 6.829 1.00 93.44 93 SER A C 1
ATOM 734 O O . SER A 1 93 ? 5.902 -7.311 7.573 1.00 93.44 93 SER A O 1
ATOM 736 N N . GLY A 1 94 ? 6.792 -5.269 7.285 1.00 92.69 94 GLY A N 1
ATOM 737 C CA . GLY A 1 94 ? 6.841 -4.916 8.702 1.00 92.69 94 GLY A CA 1
ATOM 738 C C . GLY A 1 94 ? 5.531 -4.376 9.283 1.00 92.69 94 GLY A C 1
ATOM 739 O O . GLY A 1 94 ? 5.476 -4.138 10.488 1.00 92.69 94 GLY A O 1
ATOM 740 N N . SER A 1 95 ? 4.489 -4.147 8.475 1.00 94.94 95 SER A N 1
ATOM 741 C CA . SER A 1 95 ? 3.243 -3.571 8.989 1.00 94.94 95 SER A CA 1
ATOM 742 C C . SER A 1 95 ? 2.367 -4.621 9.687 1.00 94.94 95 SER A C 1
ATOM 744 O O . SER A 1 95 ? 1.932 -5.582 9.045 1.00 94.94 95 SER A O 1
ATOM 746 N N . PRO A 1 96 ? 2.003 -4.418 10.968 1.00 92.62 96 PRO A N 1
ATOM 747 C CA . PRO A 1 96 ? 1.102 -5.321 11.680 1.00 92.62 96 PRO A CA 1
ATOM 748 C C . PRO A 1 96 ? -0.341 -5.270 11.160 1.00 92.62 96 PRO A C 1
ATOM 750 O O . PRO A 1 96 ? -1.099 -6.213 11.369 1.00 92.62 96 PRO A O 1
ATOM 753 N N . SER A 1 97 ? -0.754 -4.187 10.492 1.00 95.38 97 SER A N 1
ATOM 754 C CA . SER A 1 97 ? -2.118 -4.054 9.963 1.00 95.38 97 SER A CA 1
ATOM 755 C C . SER A 1 97 ? -2.278 -4.551 8.528 1.00 95.38 97 SER A C 1
ATOM 757 O O . SER A 1 97 ? -3.399 -4.540 8.013 1.00 95.38 97 SER A O 1
ATOM 759 N N . ARG A 1 98 ? -1.192 -5.028 7.903 1.00 95.94 98 ARG A N 1
ATOM 760 C CA . ARG A 1 98 ? -1.154 -5.485 6.507 1.00 95.94 98 ARG A CA 1
ATOM 761 C C . ARG A 1 98 ? -2.274 -6.458 6.156 1.00 95.94 98 ARG A C 1
ATOM 763 O O . ARG A 1 98 ? -2.893 -6.321 5.104 1.00 95.94 98 ARG A O 1
ATOM 770 N N . LEU A 1 99 ? -2.581 -7.394 7.054 1.00 96.00 99 LEU A N 1
ATOM 771 C CA . LEU A 1 99 ? -3.633 -8.401 6.871 1.00 96.00 99 LEU A CA 1
ATOM 772 C C . LEU A 1 99 ? -5.018 -7.794 6.608 1.00 96.00 99 LEU A C 1
ATOM 774 O O . LEU A 1 99 ? -5.844 -8.415 5.952 1.00 96.00 99 LEU A O 1
ATOM 778 N N . TYR A 1 100 ? -5.261 -6.561 7.053 1.00 96.56 100 TYR A N 1
ATOM 779 C CA . TYR A 1 100 ? -6.585 -5.940 7.051 1.00 96.56 100 TYR A CA 1
ATOM 780 C C . TYR A 1 100 ? -6.741 -4.797 6.043 1.00 96.56 100 TYR A C 1
ATOM 782 O O . TYR A 1 100 ? -7.777 -4.127 6.012 1.00 96.56 100 TYR A O 1
ATOM 790 N N . TRP A 1 101 ? -5.720 -4.511 5.235 1.00 96.31 101 TRP A N 1
ATOM 791 C CA . TRP A 1 101 ? -5.811 -3.461 4.225 1.00 96.31 101 TRP A CA 1
ATOM 792 C C . TRP A 1 101 ? -6.762 -3.863 3.107 1.00 96.31 101 TRP A C 1
ATOM 794 O O . TRP A 1 101 ? -6.532 -4.852 2.416 1.00 96.31 101 TRP A O 1
ATOM 804 N N . ARG A 1 102 ? -7.811 -3.068 2.895 1.00 95.31 102 ARG A N 1
ATOM 805 C CA . ARG A 1 102 ? -8.798 -3.337 1.840 1.00 95.31 102 ARG A CA 1
ATOM 806 C C . ARG A 1 102 ? -8.396 -2.756 0.494 1.00 95.31 102 ARG A C 1
ATOM 808 O O . ARG A 1 102 ? -8.869 -3.209 -0.540 1.00 95.31 102 ARG A O 1
ATOM 815 N N . ASP A 1 103 ? -7.572 -1.717 0.514 1.00 94.88 103 ASP A N 1
ATOM 816 C CA . ASP A 1 103 ? -7.115 -1.021 -0.677 1.00 94.88 103 ASP A CA 1
ATOM 817 C C . ASP A 1 103 ? -5.790 -0.279 -0.421 1.00 94.88 103 ASP A C 1
ATOM 819 O O . ASP A 1 103 ? -5.232 -0.245 0.684 1.00 94.88 103 ASP A O 1
ATOM 823 N N . CYS A 1 104 ? -5.288 0.386 -1.463 1.00 94.12 104 CYS A N 1
ATOM 824 C CA . CYS A 1 104 ? -4.074 1.191 -1.374 1.00 94.12 104 CYS A CA 1
ATOM 825 C C . CYS A 1 104 ? -4.216 2.411 -0.433 1.00 94.12 104 CYS A C 1
ATOM 827 O O . CYS A 1 104 ? -3.205 2.935 0.048 1.00 94.12 104 CYS A O 1
ATOM 829 N N . LYS A 1 105 ? -5.431 2.908 -0.157 1.00 93.94 105 LYS A N 1
ATOM 830 C CA . LYS A 1 105 ? -5.639 4.026 0.783 1.00 93.94 105 LYS A CA 1
ATOM 831 C C . LYS A 1 105 ? -5.436 3.557 2.219 1.00 93.94 105 LYS A C 1
ATOM 833 O O . LYS A 1 105 ? -4.765 4.246 2.985 1.00 93.94 105 LYS A O 1
ATOM 838 N N . ASP A 1 106 ? -5.978 2.395 2.555 1.00 95.88 106 ASP A N 1
ATOM 839 C CA . ASP A 1 106 ? -5.781 1.728 3.836 1.00 95.88 106 ASP A CA 1
ATOM 840 C C . ASP A 1 106 ? -4.288 1.454 4.072 1.00 95.88 106 ASP A C 1
ATOM 842 O O . ASP A 1 106 ? -3.744 1.918 5.076 1.00 95.88 106 ASP A O 1
ATOM 846 N N . MET A 1 107 ? -3.599 0.857 3.091 1.00 95.88 107 MET A N 1
ATOM 847 C CA . MET A 1 107 ? -2.145 0.643 3.129 1.00 95.88 107 MET A CA 1
ATOM 848 C C . MET A 1 107 ? -1.367 1.943 3.378 1.00 95.88 107 MET A C 1
ATOM 850 O O . MET A 1 107 ? -0.565 2.041 4.303 1.00 95.88 107 MET A O 1
ATOM 854 N N . THR A 1 108 ? -1.595 2.981 2.568 1.00 95.00 108 THR A N 1
ATOM 855 C CA . THR A 1 108 ? -0.836 4.241 2.693 1.00 95.00 108 THR A CA 1
ATOM 856 C C . THR A 1 108 ? -1.096 4.967 4.010 1.00 95.00 108 THR A C 1
ATOM 858 O O . THR A 1 108 ? -0.186 5.597 4.553 1.00 95.00 108 THR A O 1
ATOM 861 N N . ARG A 1 109 ? -2.320 4.883 4.542 1.00 94.56 109 ARG A N 1
ATOM 862 C CA . ARG A 1 109 ? -2.665 5.435 5.854 1.00 94.56 109 ARG A CA 1
ATOM 863 C C . ARG A 1 109 ? -1.975 4.665 6.976 1.00 94.56 109 ARG A C 1
ATOM 865 O O . ARG A 1 109 ? -1.416 5.308 7.862 1.00 94.56 109 ARG A O 1
ATOM 872 N N . ALA A 1 110 ? -2.003 3.334 6.923 1.00 95.25 110 ALA A N 1
ATOM 873 C CA . ALA A 1 110 ? -1.360 2.471 7.906 1.00 95.25 110 ALA A CA 1
AT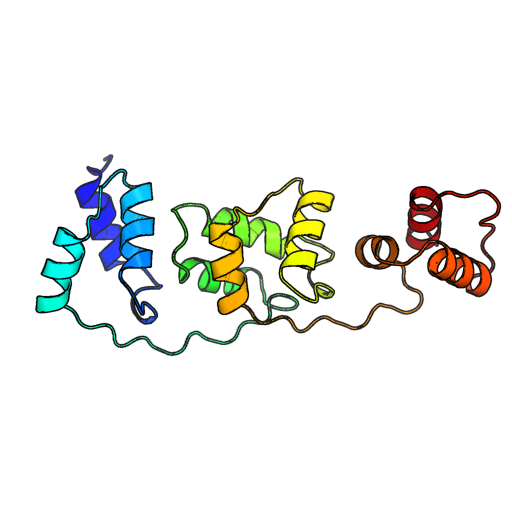OM 874 C C . ALA A 1 110 ? 0.145 2.726 7.977 1.00 95.25 110 ALA A C 1
ATOM 876 O O . ALA A 1 110 ? 0.647 3.095 9.031 1.00 95.25 110 ALA A O 1
ATOM 877 N N . LEU A 1 111 ? 0.846 2.671 6.841 1.00 95.38 111 LEU A N 1
ATOM 878 C CA . LEU A 1 111 ? 2.294 2.901 6.791 1.00 95.38 111 LEU A CA 1
ATOM 879 C C . LEU A 1 111 ? 2.697 4.283 7.314 1.00 95.38 111 LEU A C 1
ATOM 881 O O . LEU A 1 111 ? 3.723 4.430 7.978 1.00 95.38 111 LEU A O 1
ATOM 885 N N . ARG A 1 112 ? 1.873 5.306 7.061 1.00 94.12 112 ARG A N 1
ATOM 886 C CA . ARG A 1 112 ? 2.096 6.641 7.623 1.00 94.12 112 ARG A CA 1
ATOM 887 C C . ARG A 1 112 ? 1.926 6.654 9.142 1.00 94.12 112 ARG A C 1
ATOM 889 O O . ARG A 1 112 ? 2.696 7.328 9.817 1.00 94.12 112 ARG A O 1
ATOM 896 N N . ALA A 1 113 ? 0.913 5.974 9.668 1.00 91.19 113 ALA A N 1
ATOM 897 C CA . ALA A 1 113 ? 0.634 5.948 11.100 1.00 91.19 113 ALA A CA 1
ATOM 898 C C . ALA A 1 113 ? 1.637 5.080 11.880 1.00 91.19 113 ALA A C 1
ATOM 900 O O . ALA A 1 113 ? 2.035 5.454 12.978 1.00 91.19 113 ALA A O 1
ATOM 901 N N . GLU A 1 114 ? 2.048 3.949 11.310 1.00 92.81 114 GLU A N 1
ATOM 902 C CA . GLU A 1 114 ? 2.849 2.916 11.979 1.00 92.81 114 GLU A CA 1
ATOM 903 C C . GLU A 1 114 ? 4.352 3.128 11.800 1.00 92.81 114 GLU A C 1
ATOM 905 O O . GLU A 1 114 ? 5.117 2.915 12.736 1.00 92.81 114 GLU A O 1
ATOM 910 N N . ALA A 1 115 ? 4.777 3.581 10.618 1.00 91.81 115 ALA A N 1
ATOM 911 C CA . ALA A 1 115 ? 6.190 3.688 10.260 1.00 91.81 115 ALA A CA 1
ATOM 912 C C . ALA A 1 115 ? 6.605 5.093 9.796 1.00 91.81 115 ALA A C 1
ATOM 914 O O . ALA A 1 115 ? 7.724 5.283 9.323 1.00 91.81 115 ALA A O 1
ATOM 915 N N . GLN A 1 116 ? 5.703 6.081 9.879 1.00 93.38 116 GLN A N 1
ATOM 916 C CA . GLN A 1 116 ? 5.912 7.438 9.346 1.00 93.38 116 GLN A CA 1
ATOM 917 C C . GLN A 1 116 ? 6.321 7.451 7.864 1.00 93.38 116 GLN A C 1
ATOM 919 O O . GLN A 1 116 ? 6.894 8.416 7.356 1.00 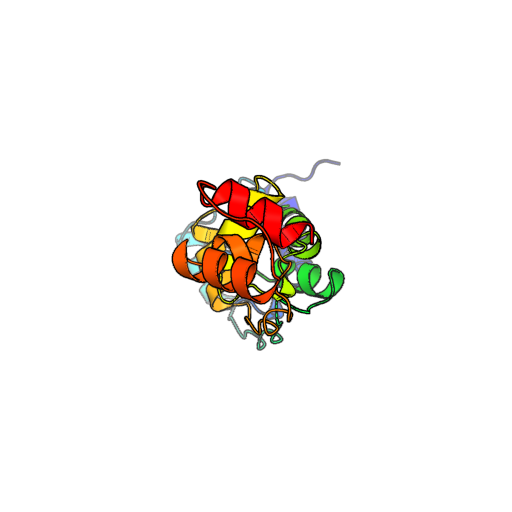93.38 116 GLN A O 1
ATOM 924 N N . PHE A 1 117 ? 5.983 6.385 7.138 1.00 93.94 117 PHE A N 1
ATOM 925 C CA . PHE A 1 117 ? 6.401 6.197 5.764 1.00 93.94 117 PHE A CA 1
ATOM 926 C C . PHE A 1 117 ? 5.330 6.709 4.802 1.00 93.94 117 PHE A C 1
ATOM 928 O O . PHE A 1 117 ? 4.152 6.365 4.898 1.00 93.94 117 PHE A O 1
ATOM 935 N N . THR A 1 118 ? 5.736 7.555 3.853 1.00 94.50 118 THR A N 1
ATOM 936 C CA . THR A 1 118 ? 4.837 8.094 2.828 1.00 94.50 118 THR A CA 1
ATOM 937 C C . THR A 1 118 ? 5.217 7.555 1.459 1.00 94.50 118 THR A C 1
ATOM 939 O O . THR A 1 118 ? 6.284 7.860 0.934 1.00 94.50 118 THR A O 1
ATOM 942 N N . ILE A 1 119 ? 4.291 6.816 0.846 1.00 92.12 119 ILE A N 1
ATOM 943 C CA . ILE A 1 119 ? 4.433 6.340 -0.530 1.00 92.12 119 ILE A CA 1
ATOM 944 C C . ILE A 1 119 ? 4.136 7.500 -1.497 1.00 92.12 119 ILE A C 1
ATOM 946 O O . ILE A 1 119 ? 3.037 8.065 -1.430 1.00 92.12 119 ILE A O 1
ATOM 950 N N . PRO A 1 120 ? 5.050 7.847 -2.422 1.00 90.69 120 PRO A N 1
ATOM 951 C CA . PRO A 1 120 ? 4.807 8.864 -3.443 1.00 90.69 120 PRO A CA 1
ATOM 952 C C . PRO A 1 120 ? 3.588 8.546 -4.314 1.00 90.69 120 PRO A C 1
ATOM 954 O O . PRO A 1 120 ? 3.308 7.387 -4.615 1.00 90.69 120 PRO A O 1
ATOM 957 N N . LYS A 1 121 ? 2.877 9.576 -4.792 1.00 90.25 121 LYS A N 1
ATOM 958 C CA . LYS A 1 121 ? 1.627 9.374 -5.545 1.00 90.25 121 LYS A CA 1
ATOM 959 C C . LYS A 1 121 ? 1.815 8.554 -6.826 1.00 90.25 121 LYS A C 1
ATOM 961 O O . LYS A 1 121 ? 0.985 7.700 -7.111 1.00 90.25 121 LYS A O 1
ATOM 966 N N . ALA A 1 122 ? 2.913 8.777 -7.551 1.00 87.12 122 ALA A N 1
ATOM 967 C CA . ALA A 1 122 ? 3.250 8.005 -8.748 1.00 87.12 122 ALA A CA 1
ATOM 968 C C . ALA A 1 122 ? 3.397 6.505 -8.439 1.00 87.12 122 ALA A C 1
ATOM 970 O O . ALA A 1 122 ? 2.853 5.667 -9.151 1.00 87.12 122 ALA A O 1
ATOM 971 N N . THR A 1 123 ? 4.054 6.173 -7.325 1.00 90.06 123 THR A N 1
ATOM 972 C CA . THR A 1 123 ? 4.201 4.794 -6.854 1.00 90.06 123 THR A CA 1
ATOM 973 C C . THR A 1 123 ? 2.863 4.189 -6.446 1.00 90.06 123 THR A C 1
ATOM 975 O O . THR A 1 123 ? 2.580 3.061 -6.824 1.00 90.06 123 THR A O 1
ATOM 978 N N . GLN A 1 124 ? 1.995 4.936 -5.755 1.00 91.75 124 GLN A N 1
ATOM 979 C CA . GLN A 1 124 ? 0.651 4.447 -5.414 1.00 91.75 124 GLN A CA 1
ATOM 980 C C . GLN A 1 124 ? -0.145 4.035 -6.659 1.00 91.75 124 GLN A C 1
ATOM 982 O O . GLN A 1 124 ? -0.805 3.003 -6.639 1.00 91.75 124 GLN A O 1
ATOM 987 N N . THR A 1 125 ? -0.072 4.813 -7.746 1.00 90.38 125 THR A N 1
ATOM 988 C CA . THR A 1 125 ? -0.753 4.480 -9.009 1.00 90.38 125 THR A CA 1
ATOM 989 C C . THR A 1 125 ? -0.267 3.149 -9.583 1.00 90.38 125 THR A C 1
ATOM 991 O O . THR A 1 125 ? -1.086 2.355 -10.033 1.00 90.38 125 THR A O 1
ATOM 994 N N . ILE A 1 126 ? 1.043 2.887 -9.525 1.00 88.75 126 ILE A N 1
ATOM 995 C CA . ILE A 1 126 ? 1.629 1.613 -9.963 1.00 88.75 126 ILE A CA 1
ATOM 996 C C . ILE A 1 126 ? 1.124 0.467 -9.075 1.00 88.75 126 ILE A C 1
ATOM 998 O O . ILE A 1 126 ? 0.658 -0.545 -9.587 1.00 88.75 126 ILE A O 1
ATOM 1002 N N . LEU A 1 127 ? 1.168 0.640 -7.749 1.00 90.50 127 LEU A N 1
ATOM 1003 C CA . LEU A 1 127 ? 0.772 -0.391 -6.785 1.00 90.50 127 LEU A CA 1
ATOM 1004 C C . LEU A 1 127 ? -0.707 -0.786 -6.923 1.00 90.50 127 LEU A C 1
ATOM 1006 O O . LEU A 1 127 ? -1.012 -1.972 -6.926 1.00 90.50 127 LEU A O 1
ATOM 1010 N N . VAL A 1 128 ? -1.614 0.181 -7.112 1.00 89.62 128 VAL A N 1
ATOM 1011 C CA . VAL A 1 128 ? -3.060 -0.074 -7.295 1.00 89.62 128 VAL A CA 1
ATOM 1012 C C . VAL A 1 128 ? -3.354 -0.977 -8.494 1.00 89.62 128 VAL A C 1
ATOM 1014 O O . VAL A 1 128 ? -4.336 -1.706 -8.477 1.00 89.62 128 VAL A O 1
ATOM 1017 N N . GLN A 1 129 ? -2.533 -0.921 -9.542 1.00 84.50 129 GLN A N 1
ATOM 1018 C CA . GLN A 1 129 ? -2.758 -1.698 -10.763 1.00 84.50 129 GLN A CA 1
ATOM 1019 C C . GLN A 1 129 ? -2.152 -3.102 -10.711 1.00 84.50 129 GLN A C 1
ATOM 1021 O O . GLN A 1 129 ? -2.440 -3.910 -11.591 1.00 84.50 129 GLN A O 1
ATOM 1026 N N . LYS A 1 130 ? -1.240 -3.359 -9.767 1.00 86.31 130 LYS A N 1
ATOM 1027 C CA . LYS A 1 130 ? -0.320 -4.506 -9.811 1.00 86.31 130 LYS A CA 1
ATOM 1028 C C . LYS A 1 130 ? -0.323 -5.358 -8.540 1.00 86.31 130 LYS A C 1
ATOM 1030 O O . LYS A 1 130 ? 0.427 -6.331 -8.479 1.00 86.31 130 LYS A O 1
ATOM 1035 N N . LEU A 1 131 ? -1.121 -4.983 -7.543 1.00 89.06 131 LEU A N 1
ATOM 1036 C CA . LEU A 1 131 ? -1.285 -5.705 -6.288 1.00 89.06 131 LEU A CA 1
ATOM 1037 C C . LEU A 1 131 ? -2.753 -6.019 -6.046 1.00 89.06 131 LEU A C 1
ATOM 1039 O O . LEU A 1 131 ? -3.609 -5.148 -6.213 1.00 89.06 131 LEU A O 1
ATOM 1043 N N . ASP A 1 132 ? -3.000 -7.229 -5.560 1.00 92.25 132 ASP A N 1
ATOM 1044 C CA . ASP A 1 132 ? -4.325 -7.662 -5.151 1.00 92.25 132 ASP A CA 1
ATOM 1045 C C . ASP A 1 132 ? -4.501 -7.460 -3.643 1.00 92.25 132 ASP A C 1
ATOM 1047 O O . ASP A 1 132 ? -3.573 -7.664 -2.855 1.00 92.25 132 ASP A O 1
ATOM 1051 N N . PHE A 1 133 ? -5.707 -7.055 -3.243 1.00 93.81 133 PHE A N 1
ATOM 1052 C CA . PHE A 1 133 ? -6.088 -6.868 -1.845 1.00 93.81 133 PHE A CA 1
ATOM 1053 C C . PHE A 1 133 ? -7.154 -7.902 -1.482 1.00 93.81 133 PHE A C 1
ATOM 1055 O O . PHE A 1 133 ? -8.280 -7.852 -1.973 1.00 93.81 133 PHE A O 1
ATOM 1062 N N . THR A 1 134 ? -6.795 -8.835 -0.606 1.00 94.06 134 THR A N 1
ATOM 1063 C CA . THR A 1 134 ? -7.686 -9.850 -0.035 1.00 94.06 134 THR A CA 1
ATOM 1064 C C . THR A 1 134 ? -7.599 -9.767 1.494 1.00 94.06 134 THR A C 1
ATOM 1066 O O . THR A 1 134 ? -6.890 -10.564 2.116 1.00 94.06 134 THR A O 1
ATOM 1069 N N . PRO A 1 135 ? -8.236 -8.756 2.109 1.00 95.75 135 PRO A N 1
ATOM 1070 C CA . PRO A 1 135 ? -8.139 -8.527 3.543 1.00 95.75 135 PRO A CA 1
ATOM 1071 C C . PRO A 1 135 ? -8.792 -9.660 4.335 1.00 95.75 135 PRO A C 1
ATOM 1073 O O . PRO A 1 135 ? -9.838 -10.185 3.948 1.00 95.75 135 PRO A O 1
ATOM 1076 N N . GLU A 1 136 ? -8.212 -9.975 5.485 1.00 94.94 136 GLU A N 1
ATOM 1077 C CA . GLU A 1 136 ? -8.849 -10.834 6.475 1.00 94.94 136 GLU A CA 1
ATOM 1078 C C . GLU A 1 136 ? -10.024 -10.113 7.156 1.00 94.94 136 GLU A C 1
ATOM 1080 O O . GLU A 1 136 ? -10.029 -8.877 7.272 1.00 94.94 136 GLU A O 1
ATOM 1085 N N . PRO A 1 137 ? -11.043 -10.860 7.620 1.00 93.12 137 PRO A N 1
ATOM 1086 C CA . PRO A 1 137 ? -12.092 -10.275 8.438 1.00 93.12 137 PRO A CA 1
ATOM 1087 C C . PRO A 1 137 ? -11.505 -9.711 9.746 1.00 93.12 137 PRO A C 1
ATOM 1089 O O . PRO A 1 137 ? -10.550 -10.272 10.286 1.00 93.12 137 PRO A O 1
ATOM 1092 N N . PRO A 1 138 ? -12.079 -8.625 10.296 1.00 92.06 138 PRO A N 1
ATOM 1093 C CA . PRO A 1 138 ? -11.715 -8.142 11.623 1.00 92.06 138 PRO A CA 1
ATOM 1094 C C . PRO A 1 138 ? -11.816 -9.253 12.681 1.00 92.06 138 PRO A C 1
ATOM 1096 O O . PRO A 1 138 ? -12.789 -10.014 12.653 1.00 92.06 138 PRO A O 1
ATOM 1099 N N . PRO A 1 139 ? -10.876 -9.332 13.640 1.00 91.62 139 PRO A N 1
ATOM 1100 C CA . PRO A 1 139 ? -11.007 -10.262 14.752 1.00 91.62 139 PRO A CA 1
ATOM 1101 C C . PRO A 1 139 ? -12.199 -9.886 15.640 1.00 91.62 139 PRO A C 1
ATOM 1103 O O . PRO A 1 139 ? -12.611 -8.725 15.695 1.00 91.62 139 PRO A O 1
ATOM 1106 N N . VAL A 1 140 ? -12.737 -10.878 16.354 1.00 90.31 140 VAL A N 1
ATOM 1107 C CA . VAL A 1 140 ? -13.833 -10.710 17.316 1.00 90.31 140 VAL A CA 1
ATOM 1108 C C . VAL A 1 140 ? -13.367 -11.240 18.679 1.00 90.31 140 VAL A C 1
ATOM 1110 O O . VAL A 1 140 ? -13.104 -12.438 18.785 1.00 90.31 140 VAL A O 1
ATOM 1113 N N . PRO A 1 141 ? -13.265 -10.397 19.721 1.00 90.50 141 PRO A N 1
ATOM 1114 C CA . PRO A 1 141 ? -13.463 -8.945 19.701 1.00 90.50 141 PRO A CA 1
ATOM 1115 C C . PRO A 1 141 ? -12.371 -8.203 18.904 1.00 90.50 141 PRO A C 1
ATOM 1117 O O . PRO A 1 141 ? -11.223 -8.643 18.841 1.00 90.50 141 PRO A O 1
ATOM 1120 N N . ASN A 1 142 ? -12.706 -7.053 18.306 1.00 92.62 142 ASN A N 1
ATOM 1121 C CA . ASN A 1 142 ? -11.738 -6.286 17.514 1.00 92.62 142 ASN A CA 1
ATOM 1122 C C . ASN A 1 142 ? -10.741 -5.532 18.405 1.00 92.62 142 ASN A C 1
ATOM 1124 O O . ASN A 1 142 ? -11.071 -4.497 18.982 1.00 92.62 142 ASN A O 1
ATOM 1128 N N . THR A 1 143 ? -9.506 -6.004 18.486 1.00 93.38 143 THR A N 1
ATOM 1129 C CA . THR A 1 143 ? -8.440 -5.369 19.280 1.00 93.38 143 THR A CA 1
ATOM 1130 C C . THR A 1 143 ? -7.414 -4.630 18.422 1.00 93.38 143 THR A C 1
ATOM 1132 O O . THR A 1 143 ? -6.461 -4.058 18.947 1.00 93.38 143 THR A O 1
ATOM 1135 N N . ILE A 1 144 ? -7.591 -4.606 17.097 1.00 94.44 144 ILE A N 1
ATOM 1136 C CA . ILE A 1 144 ? -6.592 -4.077 16.165 1.00 94.44 144 ILE A CA 1
ATOM 1137 C C . ILE A 1 144 ? -6.717 -2.548 16.081 1.00 94.44 144 ILE A C 1
ATOM 1139 O O . ILE A 1 144 ? -7.712 -2.049 15.538 1.00 94.44 144 ILE A O 1
ATOM 1143 N N . PRO A 1 145 ? -5.701 -1.768 16.514 1.00 93.69 145 PRO A N 1
ATOM 1144 C CA . PRO A 1 145 ? -5.792 -0.307 16.554 1.00 93.69 145 PRO A CA 1
ATOM 1145 C C . PRO A 1 145 ? -6.125 0.312 15.195 1.00 93.69 145 PRO A C 1
ATOM 1147 O O . PRO A 1 145 ? -6.923 1.244 15.115 1.00 93.69 145 PRO A O 1
ATOM 1150 N N . PHE A 1 146 ? -5.548 -0.226 14.118 1.00 94.88 146 PHE A N 1
ATOM 1151 C CA . PHE A 1 146 ? -5.809 0.221 12.751 1.00 94.88 146 PHE A CA 1
ATOM 1152 C C . PHE A 1 146 ? -7.295 0.123 12.379 1.00 94.88 146 PHE A C 1
ATOM 1154 O O . PHE A 1 146 ? -7.856 1.088 11.863 1.00 94.88 146 PHE A O 1
ATOM 1161 N N . LEU A 1 147 ? -7.946 -1.004 12.680 1.00 95.25 147 LEU A N 1
ATOM 1162 C CA . LEU A 1 147 ? -9.367 -1.212 12.397 1.00 95.25 147 LEU A CA 1
ATOM 1163 C C . LEU A 1 147 ? -10.243 -0.335 13.296 1.00 95.25 147 LEU A C 1
ATOM 1165 O O . LEU A 1 147 ? -11.154 0.339 12.815 1.00 95.25 147 LEU A O 1
ATOM 1169 N N . LEU A 1 148 ? -9.915 -0.263 14.587 1.00 95.50 148 LEU A N 1
ATOM 1170 C CA . LEU A 1 148 ? -10.610 0.587 15.555 1.00 95.50 148 LEU A CA 1
ATOM 1171 C C . LEU A 1 148 ? -10.548 2.077 15.165 1.00 95.50 148 LEU A C 1
ATOM 1173 O O . LEU A 1 148 ? -11.528 2.810 15.299 1.00 95.50 148 LEU A O 1
ATOM 1177 N N . GLN A 1 149 ? -9.430 2.553 14.612 1.00 94.69 149 GLN A N 1
ATOM 1178 C CA . GLN A 1 149 ? -9.314 3.933 14.126 1.00 94.69 149 GLN A CA 1
ATOM 1179 C C . GLN A 1 149 ? -10.246 4.246 12.950 1.00 94.69 149 GLN A C 1
ATOM 1181 O O . GLN A 1 149 ? -10.590 5.415 12.744 1.00 94.69 149 GLN A O 1
ATOM 1186 N N . GLN A 1 150 ? -10.673 3.242 12.187 1.00 92.81 150 GLN A N 1
ATOM 1187 C CA . GLN A 1 150 ? -11.608 3.429 11.077 1.00 92.81 150 GLN A CA 1
ATOM 1188 C C . GLN A 1 150 ? -13.062 3.502 11.539 1.00 92.81 150 GLN A C 1
ATOM 1190 O O . GLN A 1 150 ? -13.877 4.128 10.865 1.00 92.81 150 GLN A O 1
ATOM 1195 N N . MET A 1 151 ? -13.373 2.938 12.706 1.00 94.75 151 MET A N 1
ATOM 1196 C CA . MET A 1 151 ? -14.713 2.972 13.281 1.00 94.75 151 MET A CA 1
ATOM 1197 C C . MET A 1 151 ? -15.105 4.392 13.710 1.00 94.75 151 MET A C 1
ATOM 1199 O O . MET A 1 151 ? -14.285 5.252 14.069 1.00 94.75 151 MET A O 1
ATOM 1203 N N . THR A 1 152 ? -16.399 4.664 13.672 1.00 95.88 152 THR A N 1
ATOM 1204 C CA . THR A 1 152 ? -16.999 5.870 14.237 1.00 95.88 152 THR A CA 1
ATOM 1205 C C . THR A 1 152 ? -16.970 5.818 15.766 1.00 95.88 152 THR A C 1
ATOM 1207 O O . THR A 1 152 ? -16.896 4.756 16.380 1.00 95.88 152 THR A O 1
ATOM 1210 N N . VAL A 1 153 ? -17.080 6.979 16.423 1.00 96.19 153 VAL A N 1
ATOM 1211 C CA . VAL A 1 153 ? -17.156 7.043 17.898 1.00 96.19 153 VAL A CA 1
ATOM 1212 C C . VAL A 1 153 ? -18.341 6.233 18.436 1.00 96.19 153 VAL A C 1
ATOM 1214 O O . VAL A 1 153 ? -18.230 5.629 19.496 1.00 96.19 153 VAL A O 1
ATOM 1217 N N . LYS A 1 154 ? -19.462 6.200 17.705 1.00 96.00 154 LYS A N 1
ATOM 1218 C CA . LYS A 1 154 ? -20.651 5.429 18.085 1.00 96.00 154 LYS A CA 1
ATOM 1219 C C . LYS A 1 154 ? -20.366 3.927 18.084 1.00 96.00 154 LYS A C 1
ATOM 1221 O O . LYS A 1 154 ? -20.723 3.253 19.041 1.00 96.00 154 LYS A O 1
ATOM 1226 N N . GLU A 1 155 ? -19.713 3.424 17.040 1.00 96.12 155 GLU A N 1
ATOM 1227 C CA . GLU A 1 155 ? -19.347 2.007 16.935 1.00 96.12 155 GLU A CA 1
ATOM 1228 C C . GLU A 1 155 ? -18.330 1.607 18.006 1.00 96.12 155 GLU A C 1
ATOM 1230 O O . GLU A 1 155 ? -18.494 0.563 18.621 1.00 96.12 155 GLU A O 1
ATOM 1235 N N . LEU A 1 156 ? -17.342 2.460 18.298 1.00 96.81 156 LEU A N 1
ATOM 1236 C CA . LEU A 1 156 ? -16.378 2.211 19.377 1.00 96.81 156 LEU A CA 1
ATOM 1237 C C . LEU A 1 156 ? -17.049 2.158 20.757 1.00 96.81 156 LEU A C 1
ATOM 1239 O O . LEU A 1 156 ? -16.702 1.325 21.583 1.00 96.81 156 LEU A O 1
ATOM 1243 N N . ARG A 1 157 ? -18.020 3.036 21.026 1.00 96.38 157 ARG A N 1
ATOM 1244 C CA . ARG A 1 157 ? -18.776 2.989 22.287 1.00 96.38 157 ARG A CA 1
ATOM 1245 C C . ARG A 1 157 ? -19.609 1.719 22.398 1.00 96.38 157 ARG A C 1
ATOM 1247 O O . ARG A 1 157 ? -19.585 1.100 23.448 1.00 96.38 157 ARG A O 1
ATOM 1254 N N . ARG A 1 158 ? -20.261 1.306 21.306 1.00 95.06 158 ARG A N 1
ATOM 1255 C CA . ARG A 1 158 ? -21.002 0.041 21.260 1.00 95.06 158 ARG A CA 1
ATOM 1256 C C . ARG A 1 158 ? -20.087 -1.151 21.547 1.00 95.06 158 ARG A C 1
ATOM 1258 O O . ARG A 1 158 ? -20.432 -1.981 22.370 1.00 95.06 158 ARG A O 1
ATOM 1265 N N . GLU A 1 159 ? -18.914 -1.196 20.925 1.00 94.44 159 GLU A N 1
ATOM 1266 C CA . GLU A 1 159 ? -17.921 -2.246 21.176 1.00 94.44 159 GLU A CA 1
ATOM 1267 C C . GLU A 1 159 ? -17.466 -2.259 22.649 1.00 94.44 159 GLU A C 1
ATOM 1269 O O . GLU A 1 159 ? -17.299 -3.316 23.248 1.00 94.44 159 GLU A O 1
ATOM 1274 N N . ALA A 1 160 ? -17.294 -1.081 23.258 1.00 94.75 160 ALA A N 1
ATOM 1275 C CA . ALA A 1 160 ? -16.953 -0.967 24.674 1.00 94.75 160 ALA A CA 1
ATOM 1276 C C . ALA A 1 160 ? -18.105 -1.430 25.584 1.00 94.75 160 ALA A C 1
ATOM 1278 O O . ALA A 1 160 ? -17.846 -2.133 26.557 1.00 94.75 160 ALA A O 1
ATOM 1279 N N . ASP A 1 161 ? -19.355 -1.092 25.250 1.00 95.00 161 ASP A N 1
ATOM 1280 C CA . ASP A 1 161 ? -20.553 -1.568 25.954 1.00 95.00 161 ASP A CA 1
ATOM 1281 C C . ASP A 1 161 ? -20.673 -3.099 25.886 1.00 95.00 161 ASP A C 1
ATOM 1283 O O . ASP A 1 161 ? -20.881 -3.745 26.912 1.00 95.00 161 ASP A O 1
ATOM 1287 N N . GLU A 1 162 ? -20.479 -3.691 24.703 1.00 93.75 162 GLU A N 1
ATOM 1288 C CA . GLU A 1 162 ? -20.520 -5.147 24.480 1.00 93.75 162 GLU A CA 1
ATOM 1289 C C . GLU A 1 162 ? -19.457 -5.896 25.301 1.00 93.75 162 GLU A C 1
ATOM 1291 O O . GLU A 1 162 ? -19.674 -7.038 25.705 1.00 93.75 162 GLU A O 1
ATOM 1296 N N . ARG A 1 163 ? -18.332 -5.239 25.605 1.00 92.88 163 ARG A N 1
ATOM 1297 C CA . ARG A 1 163 ? -17.252 -5.770 26.454 1.00 92.88 163 ARG A CA 1
ATOM 1298 C C . ARG A 1 163 ? -17.349 -5.349 27.924 1.00 92.88 163 ARG A C 1
ATOM 1300 O O . ARG A 1 163 ? -16.461 -5.683 28.704 1.00 92.88 163 ARG A O 1
ATOM 1307 N N . GLY A 1 164 ? -18.375 -4.589 28.315 1.00 93.38 164 GLY A N 1
ATOM 1308 C CA . GLY A 1 164 ? -18.541 -4.092 29.685 1.00 93.38 164 GLY A CA 1
ATOM 1309 C C . GLY A 1 164 ? -17.465 -3.094 30.141 1.00 93.38 164 GLY A C 1
ATOM 1310 O O . GLY A 1 164 ? -17.159 -3.021 31.330 1.00 93.38 164 GLY A O 1
ATOM 1311 N N . MET A 1 165 ? -16.865 -2.336 29.219 1.00 94.44 165 MET A N 1
ATOM 1312 C CA . MET A 1 165 ? -15.807 -1.363 29.509 1.00 94.44 165 MET A CA 1
ATOM 1313 C C . MET A 1 165 ? -16.368 0.050 29.724 1.00 94.44 165 MET A C 1
ATOM 1315 O O . MET A 1 165 ? -17.152 0.549 28.917 1.00 94.44 165 MET A O 1
ATOM 1319 N N . ASP A 1 166 ? -15.898 0.757 30.759 1.00 94.06 166 ASP A N 1
ATOM 1320 C CA . ASP A 1 166 ? -16.292 2.155 30.983 1.00 94.06 166 ASP A CA 1
ATOM 1321 C C . ASP A 1 166 ? -15.676 3.094 29.933 1.00 94.06 166 ASP A C 1
ATOM 1323 O O . ASP A 1 166 ? -14.458 3.299 29.858 1.00 94.06 166 ASP A O 1
ATOM 1327 N N . HIS A 1 167 ? -16.544 3.705 29.127 1.00 94.06 167 HIS A N 1
ATOM 1328 C CA . HIS A 1 167 ? -16.179 4.613 28.043 1.00 94.06 167 HIS A CA 1
ATOM 1329 C C . HIS A 1 167 ? -16.694 6.046 28.221 1.00 94.06 167 HIS A C 1
ATOM 1331 O O . HIS A 1 167 ? -16.484 6.897 27.343 1.00 94.06 167 HIS A O 1
ATOM 1337 N N . LYS A 1 168 ? -17.343 6.355 29.352 1.00 92.31 168 LYS A N 1
ATOM 1338 C CA . LYS A 1 168 ? -18.018 7.642 29.548 1.00 92.31 168 LYS A CA 1
ATOM 1339 C C . LYS A 1 168 ? -17.026 8.805 29.451 1.00 92.31 168 LYS A C 1
ATOM 1341 O O . LYS A 1 168 ? -15.976 8.827 30.082 1.00 92.31 168 LYS A O 1
ATOM 1346 N N . GLY A 1 169 ? -17.353 9.792 28.613 1.00 91.12 169 GLY A N 1
ATOM 1347 C CA . GLY A 1 169 ? -16.525 10.987 28.405 1.00 91.12 169 GLY A CA 1
ATOM 1348 C C . GLY A 1 169 ? -15.242 10.779 27.583 1.00 91.12 169 GLY A C 1
ATOM 1349 O O . GLY A 1 169 ? -14.566 11.763 27.282 1.00 91.12 169 GLY A O 1
ATOM 1350 N N . LYS A 1 170 ? -14.911 9.549 27.160 1.00 94.31 170 LYS A N 1
ATOM 1351 C CA . LYS A 1 170 ? -13.705 9.282 26.361 1.00 94.31 170 LYS A CA 1
ATOM 1352 C C . LYS A 1 170 ? -13.846 9.800 24.925 1.00 94.31 170 LYS A C 1
ATOM 1354 O O . LYS A 1 170 ? -14.893 9.663 24.278 1.00 94.31 170 LYS A O 1
ATOM 1359 N N . LYS A 1 171 ? -12.762 10.395 24.414 1.00 95.38 171 LYS A N 1
ATOM 1360 C CA . LYS A 1 171 ? -12.623 10.810 23.007 1.00 95.38 171 LYS A CA 1
ATOM 1361 C C . LYS A 1 171 ? -12.211 9.615 22.142 1.00 95.38 171 LYS A C 1
ATOM 1363 O O . LYS A 1 171 ? -11.781 8.591 22.659 1.00 95.38 171 LYS A O 1
ATOM 1368 N N . LYS A 1 172 ? -12.290 9.748 20.810 1.00 95.81 172 LYS A N 1
ATOM 1369 C CA . LYS A 1 172 ? -11.995 8.651 19.864 1.00 95.81 172 LYS A CA 1
ATOM 1370 C C . LYS A 1 172 ? -10.650 7.963 20.127 1.00 95.81 172 LYS A C 1
ATOM 1372 O O . LYS A 1 172 ? -10.609 6.744 20.189 1.00 95.81 172 LYS A O 1
ATOM 1377 N N . ALA A 1 173 ? -9.575 8.729 20.307 1.00 95.00 173 ALA A N 1
ATOM 1378 C CA . ALA A 1 173 ? -8.249 8.165 20.564 1.00 95.00 173 ALA A CA 1
ATOM 1379 C C . ALA A 1 173 ? -8.204 7.344 21.868 1.00 95.00 173 ALA A C 1
ATOM 1381 O O . ALA A 1 173 ? -7.624 6.263 21.893 1.00 95.00 173 ALA A O 1
ATOM 1382 N N . ASP A 1 174 ? -8.874 7.818 22.922 1.00 96.00 174 ASP A N 1
ATOM 1383 C CA . ASP A 1 174 ? -8.964 7.102 24.197 1.00 96.00 174 ASP A CA 1
ATOM 1384 C C . ASP A 1 174 ? -9.812 5.836 24.098 1.00 96.00 174 ASP A C 1
ATOM 1386 O O . ASP A 1 174 ? -9.474 4.838 24.726 1.00 96.00 174 ASP A O 1
ATOM 1390 N N . LEU A 1 175 ? -10.884 5.863 23.300 1.00 96.69 175 LEU A N 1
ATOM 1391 C CA . LEU A 1 175 ? -11.705 4.686 23.011 1.00 96.69 175 LEU A CA 1
ATOM 1392 C C . LEU A 1 175 ? -10.909 3.628 22.247 1.00 96.69 175 LEU A C 1
ATOM 1394 O O . LEU A 1 175 ? -10.931 2.464 22.623 1.00 96.69 175 LEU A O 1
ATOM 1398 N N . VAL A 1 176 ? -10.169 4.034 21.210 1.00 96.06 176 VAL A N 1
ATOM 1399 C CA . VAL A 1 176 ? -9.293 3.126 20.455 1.00 96.06 176 VAL A CA 1
ATOM 1400 C C . VAL A 1 176 ? -8.260 2.501 21.386 1.00 96.06 176 VAL A C 1
ATOM 1402 O O . VAL A 1 176 ? -8.098 1.287 21.370 1.00 96.06 176 VAL A O 1
ATOM 1405 N N . ARG A 1 177 ? -7.592 3.303 22.226 1.00 95.44 177 ARG A N 1
ATOM 1406 C CA . ARG A 1 177 ? -6.616 2.797 23.201 1.00 95.44 177 ARG A CA 1
ATOM 1407 C C . ARG A 1 177 ? -7.248 1.800 24.173 1.00 95.44 177 ARG A C 1
ATOM 1409 O O . ARG A 1 177 ? -6.673 0.740 24.372 1.00 95.44 177 ARG A O 1
ATOM 1416 N N . LEU A 1 178 ? -8.419 2.124 24.729 1.00 95.31 178 LEU A N 1
ATOM 1417 C CA . LEU A 1 178 ? -9.166 1.249 25.638 1.00 95.31 178 LEU A CA 1
ATOM 1418 C C . LEU A 1 178 ? -9.448 -0.114 24.987 1.00 95.31 178 LEU A C 1
ATOM 1420 O O . LEU A 1 178 ? -9.063 -1.144 25.530 1.00 95.31 178 LEU A O 1
ATOM 1424 N N . LEU A 1 179 ? -10.035 -0.102 23.789 1.00 95.06 179 LEU A N 1
ATOM 1425 C CA . LEU A 1 179 ? -10.442 -1.301 23.047 1.00 95.06 179 LEU A CA 1
ATOM 1426 C C . LEU A 1 179 ? -9.280 -2.107 22.457 1.00 95.06 179 LEU A C 1
ATOM 1428 O O . LEU A 1 179 ? -9.464 -3.266 22.098 1.00 95.06 179 LEU A O 1
ATOM 1432 N N . SER A 1 180 ? -8.101 -1.495 22.333 1.00 92.88 180 SER A N 1
ATOM 1433 C CA . SER A 1 180 ? -6.879 -2.189 21.909 1.00 92.88 180 SER A CA 1
ATOM 1434 C C . SER A 1 180 ? -6.163 -2.878 23.077 1.00 92.88 180 SER A C 1
ATOM 1436 O O . SER A 1 180 ? -5.265 -3.678 22.845 1.00 92.88 180 SER A O 1
ATOM 1438 N N . SER A 1 181 ? -6.501 -2.525 24.325 1.00 85.19 181 SER A N 1
ATOM 1439 C CA . SER A 1 181 ? -5.821 -3.003 25.541 1.00 85.19 181 SER A CA 1
ATOM 1440 C C . SER A 1 181 ? -6.581 -4.060 26.340 1.00 85.19 181 SER A C 1
ATOM 1442 O O . SER A 1 181 ? -6.006 -4.615 27.274 1.00 85.19 181 SER A O 1
ATOM 1444 N N . GLY A 1 182 ? -7.852 -4.305 26.017 1.00 63.47 182 GLY A N 1
ATOM 1445 C CA . GLY A 1 182 ? -8.700 -5.280 26.703 1.00 63.47 182 GLY A CA 1
ATOM 1446 C C . GLY A 1 182 ? -9.344 -6.241 25.729 1.00 63.47 182 GLY A C 1
ATOM 1447 O O . GLY A 1 182 ? -9.501 -7.408 26.132 1.00 63.47 182 GLY A O 1
#